Protein AF-A0A915N3W3-F1 (afdb_monomer_lite)

Structure (mmCIF, N/CA/C/O backbone):
data_AF-A0A915N3W3-F1
#
_entry.id   AF-A0A915N3W3-F1
#
loop_
_atom_site.group_PDB
_atom_site.id
_atom_site.type_symbol
_atom_site.label_atom_id
_atom_site.label_alt_id
_atom_site.label_comp_id
_atom_site.label_asym_id
_atom_site.label_entity_id
_atom_site.label_seq_id
_atom_site.pdbx_PDB_ins_code
_atom_site.Cartn_x
_atom_site.Cartn_y
_atom_site.Cartn_z
_atom_site.occupancy
_atom_site.B_iso_or_equiv
_atom_site.auth_seq_id
_atom_site.auth_comp_id
_atom_site.auth_asym_id
_atom_site.auth_atom_id
_atom_site.pdbx_PDB_model_num
ATOM 1 N N . VAL A 1 1 ? 32.078 -19.824 -12.674 1.00 46.38 1 VAL A N 1
ATOM 2 C CA . VAL A 1 1 ? 31.325 -18.845 -11.858 1.00 46.38 1 VAL A CA 1
ATOM 3 C C . VAL A 1 1 ? 30.458 -18.065 -12.829 1.00 46.38 1 VAL A C 1
ATOM 5 O O . VAL A 1 1 ? 31.007 -17.377 -13.672 1.00 46.38 1 VAL A O 1
ATOM 8 N N . ASN A 1 2 ? 29.156 -18.359 -12.873 1.00 48.91 2 ASN A N 1
ATOM 9 C CA . ASN A 1 2 ? 28.261 -17.907 -13.942 1.00 48.91 2 ASN A CA 1
ATOM 10 C C . ASN A 1 2 ? 27.560 -16.627 -13.476 1.00 48.91 2 ASN A C 1
ATOM 12 O O . ASN A 1 2 ? 26.717 -16.683 -12.583 1.00 48.91 2 ASN A O 1
ATOM 16 N N . ASP A 1 3 ? 27.942 -15.500 -14.065 1.00 56.59 3 ASP A N 1
ATOM 17 C CA . ASP A 1 3 ? 27.497 -14.140 -13.747 1.00 56.59 3 ASP A CA 1
ATOM 18 C C . ASP A 1 3 ? 26.080 -13.871 -14.301 1.00 56.59 3 ASP A C 1
ATOM 20 O O . ASP A 1 3 ? 25.825 -12.958 -15.079 1.00 56.59 3 ASP A O 1
ATOM 24 N N . ARG A 1 4 ? 25.126 -14.753 -13.974 1.00 57.81 4 ARG A N 1
ATOM 25 C CA . ARG A 1 4 ? 23.736 -14.704 -14.472 1.00 57.81 4 ARG A CA 1
ATOM 26 C C . ARG A 1 4 ? 22.862 -13.671 -13.744 1.00 57.81 4 ARG A C 1
ATOM 28 O O . ARG A 1 4 ? 21.647 -13.695 -13.903 1.00 57.81 4 ARG A O 1
ATOM 35 N N . LEU A 1 5 ? 23.453 -12.798 -12.928 1.00 61.59 5 LEU A N 1
ATOM 36 C CA . LEU A 1 5 ? 22.726 -11.923 -12.000 1.00 61.59 5 LEU A CA 1
ATOM 37 C C . LEU A 1 5 ? 22.471 -10.503 -12.523 1.00 61.59 5 LEU A C 1
ATOM 39 O O . LEU A 1 5 ? 21.847 -9.714 -11.822 1.00 61.59 5 LEU A O 1
ATOM 43 N N . GLN A 1 6 ? 22.894 -10.165 -13.743 1.00 67.00 6 GLN A N 1
ATOM 44 C CA . GLN A 1 6 ? 22.667 -8.835 -14.319 1.00 67.00 6 GLN A CA 1
ATOM 45 C C . GLN A 1 6 ? 21.938 -8.925 -15.659 1.00 67.00 6 GLN A C 1
ATOM 47 O O . GLN A 1 6 ? 22.473 -8.595 -16.714 1.00 67.00 6 GLN A O 1
ATOM 52 N N . GLN A 1 7 ? 20.691 -9.394 -15.626 1.00 74.62 7 GLN A N 1
ATOM 53 C CA . GLN A 1 7 ? 19.783 -9.162 -16.744 1.00 74.62 7 GLN A CA 1
ATOM 54 C C . GLN A 1 7 ? 19.126 -7.795 -16.568 1.00 74.62 7 GLN A C 1
ATOM 56 O O . GLN A 1 7 ? 18.414 -7.548 -15.596 1.00 74.62 7 GLN A O 1
ATOM 61 N N . LEU A 1 8 ? 19.390 -6.898 -17.518 1.00 80.94 8 LEU A N 1
ATOM 62 C CA . LEU A 1 8 ? 18.664 -5.644 -17.628 1.00 80.94 8 LEU A CA 1
ATOM 63 C C . LEU A 1 8 ? 17.251 -5.961 -18.127 1.00 80.94 8 LEU A C 1
ATOM 65 O O . LEU A 1 8 ? 17.079 -6.466 -19.237 1.00 80.94 8 LEU A O 1
ATOM 69 N N . PHE A 1 9 ? 16.248 -5.653 -17.313 1.00 84.62 9 PHE A N 1
ATOM 70 C CA . PHE A 1 9 ? 14.847 -5.739 -17.706 1.00 84.62 9 PHE A CA 1
ATOM 71 C C . PHE A 1 9 ? 14.290 -4.337 -17.914 1.00 84.62 9 PHE A C 1
ATOM 73 O O . PHE A 1 9 ? 14.578 -3.418 -17.149 1.00 84.62 9 PHE A O 1
ATOM 80 N N . THR A 1 10 ? 13.465 -4.179 -18.943 1.00 91.81 10 THR A N 1
ATOM 81 C CA . THR A 1 10 ? 12.657 -2.975 -19.131 1.00 91.81 10 THR A CA 1
ATOM 82 C C . THR A 1 10 ? 11.252 -3.255 -18.629 1.00 91.81 10 THR A C 1
ATOM 84 O O . THR A 1 10 ? 10.672 -4.296 -18.931 1.00 91.81 10 THR A O 1
ATOM 87 N N . PHE A 1 11 ? 10.698 -2.317 -17.877 1.00 92.62 11 PHE A N 1
ATOM 88 C CA . PHE A 1 11 ? 9.332 -2.376 -17.382 1.00 92.62 11 PHE A CA 1
ATOM 89 C C . PHE A 1 11 ? 8.702 -0.982 -17.460 1.00 92.62 11 PHE A C 1
ATOM 91 O O . PHE A 1 11 ? 9.424 0.022 -17.448 1.00 92.62 11 PHE A O 1
ATOM 98 N N . PRO A 1 12 ? 7.366 -0.890 -17.548 1.00 94.31 12 PRO A N 1
ATOM 99 C CA . PRO A 1 12 ? 6.685 0.393 -17.484 1.00 94.31 12 PRO A CA 1
ATOM 100 C C . PRO A 1 12 ? 6.956 1.067 -16.139 1.00 94.31 12 PRO A C 1
ATOM 102 O O . PRO A 1 12 ? 6.798 0.449 -15.086 1.00 94.31 12 PRO A O 1
ATOM 105 N N . SER A 1 13 ? 7.296 2.355 -16.160 1.00 91.38 13 SER A N 1
ATOM 106 C CA . SER A 1 13 ? 7.469 3.144 -14.932 1.00 91.38 13 SER A CA 1
ATOM 107 C C . SER A 1 13 ? 6.199 3.181 -14.075 1.00 91.38 13 SER A C 1
ATOM 109 O O . SER A 1 13 ? 6.278 3.334 -12.865 1.00 91.38 13 SER A O 1
ATOM 111 N N . THR A 1 14 ? 5.030 2.977 -14.684 1.00 89.88 14 THR A N 1
ATOM 112 C CA . THR A 1 14 ? 3.726 2.911 -14.0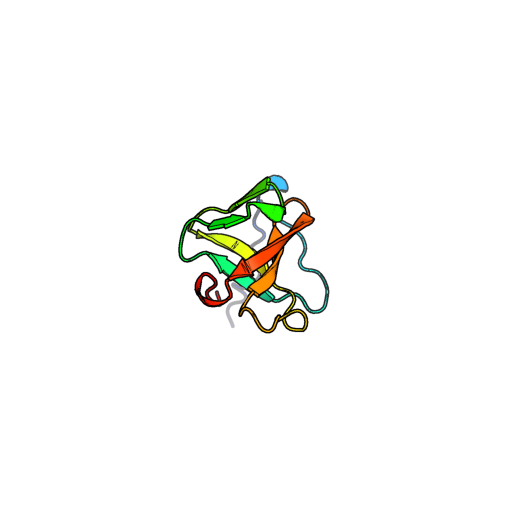11 1.00 89.88 14 THR A CA 1
ATOM 113 C C . THR A 1 14 ? 3.516 1.645 -13.179 1.00 89.88 14 THR A C 1
ATOM 115 O O . THR A 1 14 ? 2.553 1.578 -12.425 1.00 89.88 14 THR A O 1
ATOM 118 N N . CYS A 1 15 ? 4.367 0.627 -13.327 1.00 89.38 15 CYS A N 1
ATOM 119 C CA . CYS A 1 15 ? 4.275 -0.633 -12.582 1.00 89.38 15 CYS A CA 1
ATOM 120 C C . CYS A 1 15 ? 5.156 -0.651 -11.327 1.00 89.38 15 CYS A C 1
ATOM 122 O O . CYS A 1 15 ? 5.245 -1.679 -10.659 1.00 89.38 15 CYS A O 1
ATOM 124 N N . ILE A 1 16 ? 5.828 0.460 -11.025 1.00 90.88 16 ILE A N 1
ATOM 125 C CA . ILE A 1 16 ? 6.719 0.578 -9.879 1.00 90.88 16 ILE A CA 1
ATOM 126 C C . ILE A 1 16 ? 6.403 1.831 -9.074 1.00 90.88 16 ILE A C 1
ATOM 128 O O . ILE A 1 16 ? 5.858 2.814 -9.570 1.00 90.88 16 ILE A O 1
ATOM 132 N N . THR A 1 17 ? 6.795 1.798 -7.812 1.00 91.81 17 THR A N 1
ATOM 133 C CA . THR A 1 17 ? 6.821 2.963 -6.936 1.00 91.81 17 THR A CA 1
ATOM 134 C C . THR A 1 17 ? 7.970 2.781 -5.953 1.00 91.81 17 THR A C 1
ATOM 136 O O . THR A 1 17 ? 8.382 1.652 -5.674 1.00 91.81 17 THR A O 1
ATOM 139 N N . ALA A 1 18 ? 8.529 3.883 -5.463 1.00 90.12 18 ALA A N 1
ATOM 140 C CA . ALA A 1 18 ? 9.621 3.820 -4.503 1.00 90.12 18 ALA A CA 1
ATOM 141 C C . ALA A 1 18 ? 9.094 3.399 -3.123 1.00 90.12 18 ALA A C 1
ATOM 143 O O . ALA A 1 18 ? 8.037 3.867 -2.686 1.00 90.12 18 ALA A O 1
ATOM 144 N N . PHE A 1 19 ? 9.850 2.551 -2.426 1.00 87.00 19 PHE A N 1
ATOM 145 C CA . PHE A 1 19 ? 9.689 2.379 -0.986 1.00 87.00 19 PHE A CA 1
ATOM 146 C C . PHE A 1 19 ? 10.399 3.536 -0.271 1.00 87.00 19 PHE A C 1
ATOM 148 O O . PHE A 1 19 ? 11.459 3.989 -0.711 1.00 87.00 19 PHE A O 1
ATOM 155 N N . GLN A 1 20 ? 9.805 4.040 0.804 1.00 90.12 20 GLN A N 1
ATOM 156 C CA . GLN A 1 20 ? 10.427 5.033 1.676 1.00 90.12 20 GLN A CA 1
ATOM 157 C C . GLN A 1 20 ? 11.176 4.334 2.822 1.00 90.12 20 GLN A C 1
ATOM 159 O O . GLN A 1 20 ? 10.929 3.153 3.088 1.00 90.12 20 GLN A O 1
ATOM 164 N N . PRO A 1 21 ? 12.107 5.028 3.504 1.00 89.50 21 PRO A N 1
ATOM 165 C CA . PRO A 1 21 ? 12.711 4.511 4.726 1.00 89.50 21 PRO A CA 1
ATOM 166 C C . PRO A 1 21 ? 11.637 4.101 5.738 1.00 89.50 21 PRO A C 1
ATOM 168 O O . PRO A 1 21 ? 10.597 4.750 5.839 1.00 89.50 21 PRO A O 1
ATOM 171 N N . ASP A 1 22 ? 11.900 3.019 6.467 1.00 91.06 22 ASP A N 1
ATOM 172 C CA . ASP A 1 22 ? 11.014 2.466 7.498 1.00 91.06 22 ASP A CA 1
ATOM 173 C C . ASP A 1 22 ? 9.654 1.947 6.998 1.00 91.06 22 ASP A C 1
ATOM 175 O O . ASP A 1 22 ? 8.771 1.653 7.804 1.00 91.06 22 ASP A O 1
ATOM 179 N N . GLU A 1 23 ? 9.472 1.781 5.685 1.00 94.56 23 GLU A N 1
ATOM 180 C CA . GLU A 1 23 ? 8.301 1.107 5.128 1.00 94.56 23 GLU A CA 1
ATOM 181 C C . GLU A 1 23 ? 8.541 -0.389 4.909 1.00 94.56 23 GLU A C 1
ATOM 183 O O . GLU A 1 23 ? 9.579 -0.814 4.402 1.00 94.56 23 GLU A O 1
ATOM 188 N N . GLN A 1 24 ? 7.526 -1.193 5.218 1.00 95.06 24 GLN A N 1
ATOM 189 C CA . GLN A 1 24 ? 7.492 -2.623 4.941 1.00 95.06 24 GLN A CA 1
ATOM 190 C C . GLN A 1 24 ? 6.486 -2.905 3.815 1.00 95.06 24 GLN A C 1
ATOM 192 O O . GLN A 1 24 ? 5.281 -2.736 4.024 1.00 95.06 24 GLN A O 1
ATOM 197 N N . PRO A 1 25 ? 6.921 -3.355 2.625 1.00 95.06 25 PRO A N 1
ATOM 198 C CA . PRO A 1 25 ? 5.994 -3.782 1.587 1.00 95.06 25 PRO A CA 1
ATOM 199 C C . PRO A 1 25 ? 5.240 -5.038 2.043 1.00 95.06 25 PRO A C 1
ATOM 201 O O . PRO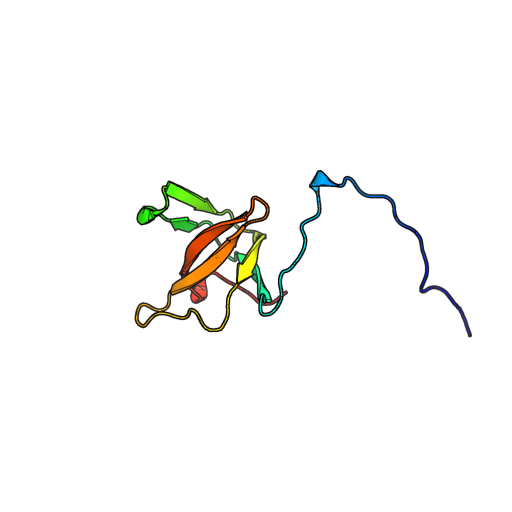 A 1 25 ? 5.836 -6.004 2.527 1.00 95.06 25 PRO A O 1
ATOM 204 N N . MET A 1 26 ? 3.919 -5.010 1.898 1.00 97.06 26 MET A N 1
ATOM 205 C CA . MET A 1 26 ? 3.009 -6.105 2.233 1.00 97.06 26 MET A CA 1
ATOM 206 C C . MET A 1 26 ? 1.918 -6.219 1.169 1.00 97.06 26 MET A C 1
ATOM 208 O O . MET A 1 26 ? 1.633 -5.271 0.437 1.00 97.06 26 MET A O 1
ATOM 212 N N . ARG A 1 27 ? 1.284 -7.386 1.095 1.00 97.31 27 ARG A N 1
ATOM 213 C CA . ARG A 1 27 ? 0.177 -7.663 0.178 1.00 97.31 27 ARG A CA 1
ATOM 214 C C . ARG A 1 27 ? -1.139 -7.777 0.934 1.00 97.31 27 ARG A C 1
ATOM 216 O O . ARG A 1 27 ? -1.195 -8.414 1.986 1.00 97.31 27 ARG A O 1
ATOM 223 N N . LEU A 1 28 ? -2.211 -7.228 0.371 1.00 97.62 28 LEU A N 1
ATOM 224 C CA . LEU A 1 28 ? -3.558 -7.428 0.898 1.00 97.62 28 LEU A CA 1
ATOM 225 C C . LEU A 1 28 ? -4.080 -8.843 0.635 1.00 97.62 28 LEU A C 1
ATOM 227 O O . LEU A 1 28 ? -4.103 -9.321 -0.497 1.00 97.62 28 LEU A O 1
ATOM 231 N N . THR A 1 29 ? -4.584 -9.499 1.675 1.00 97.69 29 THR A N 1
ATOM 232 C CA . THR A 1 29 ? -5.184 -10.840 1.599 1.00 97.69 29 THR A CA 1
ATOM 233 C C . THR A 1 29 ? -6.657 -10.806 1.187 1.00 97.69 29 THR A C 1
ATOM 235 O O . THR A 1 29 ? -7.210 -11.817 0.743 1.00 97.69 29 THR A O 1
ATOM 238 N N . GLN A 1 30 ? -7.303 -9.641 1.284 1.00 97.06 30 GLN A N 1
ATOM 239 C CA . GLN A 1 30 ? -8.695 -9.422 0.897 1.00 97.06 30 GLN A CA 1
ATOM 240 C C . GLN A 1 30 ? -8.979 -7.953 0.569 1.00 97.06 30 GLN A C 1
ATOM 242 O O . GLN A 1 30 ? -8.192 -7.066 0.890 1.00 97.06 30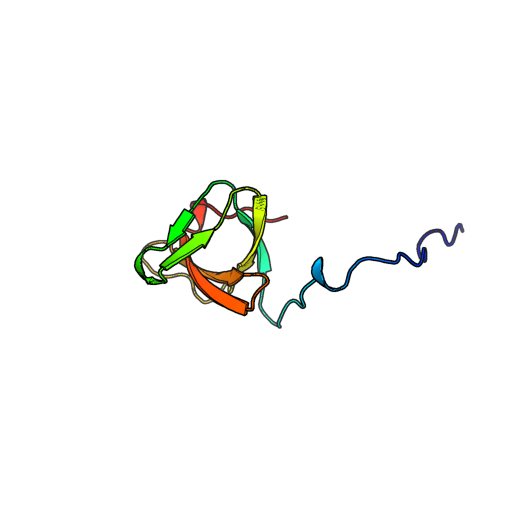 GLN A O 1
ATOM 247 N N . ASN A 1 31 ? -10.130 -7.701 -0.060 1.00 96.69 31 ASN A N 1
ATOM 248 C CA . ASN A 1 31 ? -10.604 -6.345 -0.325 1.00 96.69 31 ASN A CA 1
ATOM 249 C C . ASN A 1 31 ? -10.878 -5.610 0.994 1.00 96.69 31 ASN A C 1
ATOM 251 O O . ASN A 1 31 ? -11.512 -6.162 1.894 1.00 96.69 31 ASN A O 1
ATOM 255 N N . CYS A 1 32 ? -10.473 -4.347 1.081 1.00 94.19 32 CYS A N 1
ATOM 256 C CA . CYS A 1 32 ? -10.672 -3.512 2.256 1.00 94.19 32 CYS A CA 1
ATOM 257 C C . CYS A 1 32 ? -11.322 -2.183 1.859 1.00 94.19 32 CYS A C 1
ATOM 259 O O . CYS A 1 32 ? -10.839 -1.492 0.963 1.00 94.19 32 CYS A O 1
ATOM 261 N N . ASN A 1 33 ? -12.429 -1.829 2.516 1.00 94.31 33 ASN A N 1
ATOM 262 C CA . ASN A 1 33 ? -13.071 -0.529 2.343 1.00 94.31 33 ASN A CA 1
ATOM 263 C C . ASN A 1 33 ? -12.764 0.356 3.554 1.00 94.31 33 ASN A C 1
ATOM 265 O O . ASN A 1 33 ? -13.302 0.141 4.640 1.00 94.31 33 ASN A O 1
ATOM 269 N N . LEU A 1 34 ? -11.895 1.341 3.358 1.00 92.50 34 LEU A N 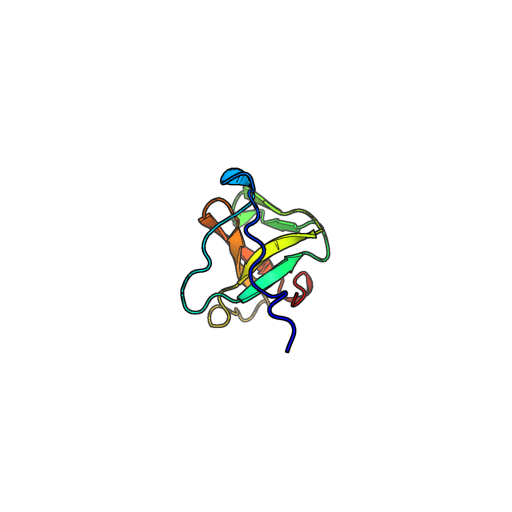1
ATOM 270 C CA . LEU A 1 34 ? -11.445 2.281 4.376 1.00 92.50 34 LEU A CA 1
ATOM 271 C C . LEU A 1 34 ? -12.327 3.528 4.311 1.00 92.50 34 LEU A C 1
ATOM 273 O O . LEU A 1 34 ? -12.024 4.507 3.626 1.00 92.50 34 LEU A O 1
ATOM 277 N N . VAL A 1 35 ? -13.471 3.447 4.995 1.00 88.31 35 VAL A N 1
ATOM 278 C CA . VAL A 1 35 ? -14.551 4.447 4.927 1.00 88.31 35 VAL A CA 1
ATOM 279 C C . VAL A 1 35 ? -14.070 5.836 5.353 1.00 88.31 35 VAL A C 1
ATOM 281 O O . VAL A 1 35 ? -14.404 6.821 4.698 1.00 88.31 35 VAL A O 1
ATOM 284 N N . GLU A 1 36 ? -13.244 5.912 6.399 1.00 85.69 36 GLU A N 1
ATOM 285 C CA . GLU A 1 36 ? -12.685 7.170 6.916 1.00 85.69 36 GLU A CA 1
ATOM 286 C C . GLU A 1 36 ? -11.864 7.919 5.855 1.00 85.69 36 GLU A C 1
ATOM 288 O O . GLU A 1 36 ? -11.935 9.141 5.762 1.00 85.69 36 GLU A O 1
ATOM 293 N N . GLN A 1 37 ? -11.128 7.187 5.016 1.00 89.25 37 GLN A N 1
ATOM 294 C CA . GLN A 1 37 ? -10.268 7.741 3.969 1.00 89.25 37 GLN A CA 1
ATOM 295 C C . GLN A 1 37 ? -10.925 7.725 2.582 1.00 89.25 37 GLN A C 1
ATOM 297 O O . GLN A 1 37 ? -10.284 8.107 1.605 1.00 89.25 37 GLN A O 1
ATOM 302 N N . LYS A 1 38 ? -12.190 7.284 2.472 1.00 91.75 38 LYS A N 1
ATOM 303 C CA . LYS A 1 38 ? -12.897 7.068 1.194 1.00 91.75 38 LYS A CA 1
ATOM 304 C C . LYS A 1 38 ? -12.060 6.256 0.191 1.00 91.75 38 LYS A C 1
ATOM 306 O O . LYS A 1 38 ? -12.109 6.503 -1.013 1.00 91.75 38 LYS A O 1
ATOM 311 N N . LEU A 1 39 ? -11.289 5.292 0.696 1.00 94.75 39 LEU A N 1
ATOM 312 C CA . LEU A 1 39 ? -10.332 4.513 -0.082 1.00 94.75 39 LEU A CA 1
ATOM 313 C C . LEU A 1 39 ? -10.749 3.046 -0.106 1.00 94.75 39 LEU A C 1
ATOM 315 O O . LEU A 1 39 ? -11.033 2.447 0.929 1.00 94.75 39 LEU A O 1
ATOM 319 N N . ARG A 1 40 ? -10.739 2.448 -1.295 1.00 95.81 40 ARG A N 1
ATOM 320 C CA . ARG A 1 40 ? -10.926 1.010 -1.465 1.00 95.81 40 ARG A CA 1
ATOM 321 C C . ARG A 1 40 ? -9.622 0.393 -1.931 1.00 95.81 40 ARG A C 1
ATOM 323 O O . ARG A 1 40 ? -9.121 0.757 -2.989 1.00 95.81 40 ARG A O 1
ATOM 330 N N . LEU A 1 41 ? -9.114 -0.543 -1.145 1.00 96.25 41 LEU A N 1
ATOM 331 C CA . LEU A 1 41 ? -7.957 -1.348 -1.497 1.00 96.25 41 LEU A CA 1
ATOM 332 C C . LEU A 1 41 ? -8.418 -2.749 -1.892 1.00 96.25 41 LEU A C 1
ATOM 334 O O . LEU A 1 41 ? -9.388 -3.280 -1.336 1.00 96.25 41 LEU A O 1
ATOM 338 N N . TYR A 1 42 ? -7.738 -3.346 -2.861 1.00 96.94 42 TYR A N 1
ATOM 339 C CA . TYR A 1 42 ? -8.133 -4.635 -3.416 1.00 96.94 42 TYR A CA 1
ATOM 340 C C . TYR A 1 42 ? -7.223 -5.760 -2.939 1.00 96.94 42 TYR A C 1
ATOM 342 O O . TYR A 1 42 ? -6.062 -5.556 -2.590 1.00 96.94 42 TYR A O 1
ATOM 350 N N . ARG A 1 43 ? -7.771 -6.976 -2.928 1.00 97.06 43 ARG A N 1
ATOM 351 C CA . ARG A 1 43 ? -6.997 -8.194 -2.715 1.00 97.06 43 ARG A CA 1
ATOM 352 C C . ARG A 1 43 ? -5.818 -8.237 -3.692 1.00 97.06 43 ARG A C 1
ATOM 354 O O . ARG A 1 43 ? -5.957 -7.839 -4.844 1.00 97.06 43 ARG A O 1
ATOM 361 N N . ASP A 1 44 ? -4.689 -8.741 -3.208 1.00 96.62 44 ASP A N 1
ATOM 362 C CA . ASP A 1 44 ? -3.421 -8.874 -3.925 1.00 96.62 44 ASP A CA 1
ATOM 363 C C . ASP A 1 44 ? -2.724 -7.545 -4.275 1.00 96.62 44 ASP A C 1
ATOM 365 O O . ASP A 1 44 ? -1.613 -7.563 -4.802 1.00 96.62 44 ASP A O 1
ATOM 369 N N . GLN A 1 45 ? -3.300 -6.395 -3.907 1.00 95.25 45 GLN A N 1
ATOM 370 C CA . GLN A 1 45 ? -2.626 -5.104 -4.024 1.00 95.25 45 GLN A CA 1
ATOM 371 C C . GLN A 1 45 ? -1.450 -5.021 -3.043 1.00 95.25 45 GLN A C 1
ATOM 373 O O . GLN A 1 45 ? -1.551 -5.435 -1.881 1.00 95.25 45 GLN A O 1
ATOM 378 N N . VAL A 1 46 ? -0.340 -4.464 -3.523 1.00 95.50 46 VAL A N 1
ATOM 379 C CA . VAL A 1 46 ? 0.839 -4.157 -2.713 1.00 95.50 46 VAL A CA 1
ATOM 380 C C . VAL A 1 46 ? 0.653 -2.800 -2.048 1.00 95.50 46 VAL A C 1
ATOM 382 O O . VAL A 1 46 ? 0.287 -1.823 -2.698 1.00 95.50 46 V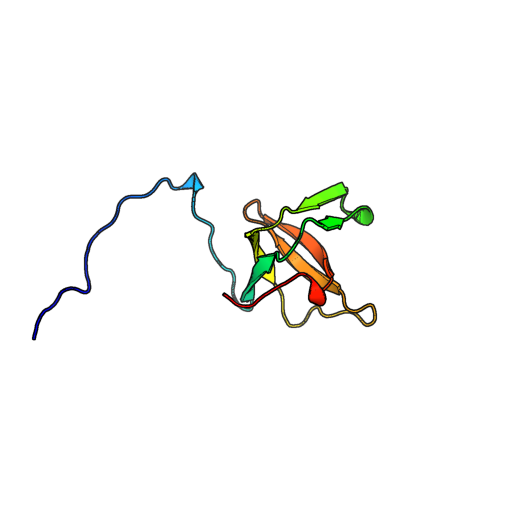AL A O 1
ATOM 385 N N . VAL A 1 47 ? 0.931 -2.741 -0.751 1.00 96.06 47 VAL A N 1
ATOM 386 C CA . VAL A 1 47 ? 0.932 -1.514 0.046 1.00 96.06 47 VAL A CA 1
ATOM 387 C C . VAL A 1 47 ? 2.205 -1.432 0.881 1.00 96.06 47 VAL A C 1
ATOM 389 O O . VAL A 1 47 ? 2.843 -2.443 1.173 1.00 96.06 47 VAL A O 1
ATOM 392 N N . PHE A 1 48 ? 2.565 -0.220 1.280 1.00 96.81 48 PHE A N 1
ATOM 393 C CA . PHE A 1 48 ? 3.751 0.077 2.073 1.00 96.81 48 PHE A CA 1
ATOM 394 C C . PHE A 1 48 ? 3.319 0.399 3.497 1.00 96.81 48 PHE A C 1
ATOM 396 O O . PHE A 1 48 ? 2.678 1.416 3.749 1.00 96.81 48 PHE A O 1
ATOM 403 N N . VAL A 1 49 ? 3.605 -0.504 4.424 1.00 96.50 49 VAL A N 1
ATOM 404 C CA . VAL A 1 49 ? 3.181 -0.408 5.821 1.00 96.50 49 VAL A CA 1
ATOM 405 C C . VAL A 1 49 ? 4.202 0.387 6.612 1.00 96.50 49 VAL A C 1
ATOM 407 O O . VAL A 1 49 ? 5.394 0.164 6.454 1.00 96.50 49 VAL A O 1
ATOM 410 N N . GLN A 1 50 ? 3.745 1.266 7.501 1.00 95.69 50 GLN A N 1
ATOM 411 C CA . GLN A 1 50 ? 4.597 1.934 8.485 1.00 95.69 50 GLN A CA 1
ATOM 412 C C . GLN A 1 50 ? 4.550 1.147 9.808 1.00 95.69 50 GLN A C 1
ATOM 414 O O . GLN A 1 50 ? 3.571 1.287 10.548 1.00 95.69 50 GLN A O 1
ATOM 419 N N . PRO A 1 51 ? 5.558 0.323 10.156 1.00 90.31 51 PRO A N 1
ATOM 420 C CA . PRO A 1 51 ? 5.471 -0.633 11.268 1.00 90.31 51 PRO A CA 1
ATOM 421 C C . PRO A 1 51 ? 5.220 0.029 12.628 1.00 90.31 51 PRO A C 1
ATOM 423 O O . PRO A 1 51 ? 4.477 -0.496 13.453 1.00 90.31 51 PRO A O 1
ATOM 426 N N . ASN A 1 52 ? 5.768 1.229 12.834 1.00 92.75 52 ASN A N 1
ATOM 427 C CA . ASN A 1 52 ? 5.665 1.978 14.090 1.00 92.75 52 ASN A CA 1
ATOM 428 C C . ASN A 1 52 ? 4.318 2.710 14.271 1.00 92.75 52 ASN A C 1
ATOM 430 O O . ASN A 1 52 ? 4.150 3.465 15.223 1.00 92.75 52 ASN A O 1
ATOM 434 N N . SER A 1 53 ? 3.364 2.523 13.353 1.00 95.44 53 SER A N 1
ATOM 435 C CA . SER A 1 53 ? 2.063 3.210 13.351 1.00 95.44 53 SER A CA 1
ATOM 436 C C . SER A 1 53 ? 0.891 2.339 13.823 1.00 95.44 53 SER A C 1
ATOM 438 O O . SER A 1 53 ? -0.267 2.728 13.644 1.00 95.44 53 SER A O 1
ATOM 440 N N . LEU A 1 54 ? 1.176 1.157 14.388 1.00 95.88 54 LEU A N 1
ATOM 441 C CA . LEU A 1 54 ? 0.156 0.240 14.893 1.00 95.88 54 LEU A CA 1
ATOM 442 C C . LEU A 1 54 ? -0.661 0.906 16.007 1.00 95.88 54 LEU A C 1
ATOM 444 O O . LEU A 1 54 ? -0.127 1.322 17.033 1.00 95.88 54 LEU A O 1
ATOM 448 N N . ARG A 1 55 ? -1.970 0.991 15.790 1.00 95.06 55 ARG A N 1
ATOM 449 C CA . ARG A 1 55 ? -2.947 1.507 16.746 1.00 95.06 55 ARG A CA 1
ATOM 450 C C . ARG A 1 55 ? -3.501 0.386 17.623 1.00 95.06 55 ARG A C 1
ATOM 452 O O . ARG A 1 55 ? -3.469 -0.788 17.258 1.00 95.06 55 ARG A O 1
ATOM 459 N N . GLU A 1 56 ? -4.077 0.772 18.759 1.00 94.12 56 GLU A N 1
ATOM 460 C CA . GLU A 1 56 ? -4.720 -0.144 19.716 1.00 94.12 56 GLU A CA 1
ATOM 461 C C . GLU A 1 56 ? -5.898 -0.927 19.109 1.00 94.12 56 GLU A C 1
ATOM 463 O O . GLU A 1 56 ? -6.195 -2.036 19.542 1.00 94.12 56 GLU A O 1
ATOM 468 N N . ASP A 1 57 ? -6.537 -0.392 18.063 1.00 93.25 57 ASP A N 1
ATOM 469 C CA . ASP A 1 57 ? -7.624 -1.043 17.318 1.00 93.25 57 ASP A CA 1
ATOM 470 C C . ASP A 1 57 ? -7.136 -2.094 16.297 1.00 93.25 57 ASP A C 1
ATOM 472 O O . ASP A 1 57 ? -7.928 -2.624 15.513 1.00 93.25 57 ASP A O 1
ATOM 476 N N . GLY A 1 58 ? -5.830 -2.388 16.276 1.00 94.75 58 GLY A N 1
ATOM 477 C CA . GLY A 1 58 ? -5.215 -3.354 15.366 1.00 94.75 58 GLY A CA 1
ATOM 478 C C . GLY A 1 58 ? -5.068 -2.855 13.927 1.00 94.75 58 GLY A C 1
ATOM 479 O O . GLY A 1 58 ? -4.806 -3.656 13.020 1.00 94.75 58 GLY A O 1
ATOM 480 N N . ARG A 1 59 ? -5.243 -1.550 13.682 1.00 95.62 59 ARG A N 1
ATOM 481 C CA . ARG A 1 59 ? -4.984 -0.934 12.377 1.00 95.62 59 ARG A CA 1
ATOM 482 C C . ARG A 1 59 ? -3.577 -0.359 12.310 1.00 95.62 59 ARG A C 1
ATOM 484 O O . ARG A 1 59 ? -3.054 0.179 13.280 1.00 95.62 59 ARG A O 1
ATOM 491 N N . VAL A 1 60 ? -2.981 -0.424 11.130 1.00 96.31 60 VAL A N 1
ATOM 492 C CA . VAL A 1 60 ? -1.657 0.123 10.833 1.00 96.31 60 VAL A CA 1
ATOM 493 C C . VAL A 1 60 ? -1.764 1.094 9.664 1.00 96.31 60 VAL A C 1
ATOM 495 O O . VAL A 1 60 ? -2.597 0.907 8.774 1.00 96.31 60 VAL A O 1
ATOM 498 N N . ASN A 1 61 ? -0.961 2.154 9.673 1.00 96.06 61 ASN A N 1
ATOM 499 C CA . ASN A 1 61 ? -0.904 3.081 8.554 1.00 96.06 61 ASN A CA 1
ATOM 500 C C . ASN A 1 61 ? -0.220 2.408 7.362 1.00 96.06 61 ASN A C 1
ATOM 502 O O . ASN A 1 61 ? 0.866 1.832 7.487 1.00 96.06 61 ASN A O 1
ATOM 506 N N . VAL A 1 62 ? -0.864 2.494 6.206 1.00 96.06 62 VAL A N 1
ATOM 507 C CA . VAL A 1 62 ? -0.369 1.966 4.940 1.00 96.06 62 VAL A CA 1
ATOM 508 C C . VAL A 1 62 ? -0.437 3.043 3.873 1.00 96.06 62 VAL A C 1
ATOM 510 O O . VAL A 1 62 ? -1.391 3.817 3.823 1.00 96.06 62 VAL A O 1
ATOM 513 N N . ARG A 1 63 ? 0.556 3.064 2.991 1.00 95.88 63 ARG A N 1
ATOM 514 C CA . ARG A 1 63 ? 0.603 3.902 1.798 1.00 95.88 63 ARG A CA 1
ATOM 515 C C . ARG A 1 63 ? 0.392 3.032 0.563 1.00 95.88 63 ARG A C 1
ATOM 517 O O . ARG A 1 63 ? 1.000 1.972 0.444 1.00 95.88 63 ARG A O 1
ATOM 524 N N . ASN A 1 64 ? -0.464 3.457 -0.359 1.00 94.31 64 ASN A N 1
ATOM 525 C CA . ASN A 1 64 ? -0.627 2.773 -1.644 1.00 94.31 64 ASN A CA 1
ATOM 526 C C . ASN A 1 64 ? 0.403 3.255 -2.686 1.00 94.31 64 ASN A C 1
ATOM 528 O O . ASN A 1 64 ? 1.220 4.149 -2.438 1.00 94.31 64 ASN A O 1
ATOM 532 N N . GLU A 1 65 ? 0.350 2.683 -3.884 1.00 91.88 65 GLU A N 1
ATOM 533 C CA . GLU A 1 65 ? 1.212 3.033 -5.014 1.00 91.88 65 GLU A CA 1
ATOM 534 C C . GLU A 1 65 ? 1.095 4.499 -5.450 1.00 91.88 65 GLU A C 1
ATOM 536 O O . GLU A 1 65 ? 2.073 5.083 -5.917 1.00 91.88 65 GLU A O 1
ATOM 541 N N . HIS A 1 66 ? -0.069 5.110 -5.223 1.00 91.75 66 HIS A N 1
ATOM 542 C CA . HIS A 1 66 ? -0.358 6.511 -5.518 1.00 91.75 66 HIS A CA 1
ATOM 543 C C . HIS A 1 66 ? 0.075 7.481 -4.406 1.00 91.75 66 HIS A C 1
ATOM 545 O O . HIS A 1 66 ? -0.176 8.679 -4.507 1.00 91.75 66 HIS A O 1
ATOM 551 N N . GLY A 1 67 ? 0.696 6.990 -3.329 1.00 91.94 67 GLY A N 1
ATOM 552 C CA . GLY A 1 67 ? 1.142 7.821 -2.207 1.00 91.94 67 GLY A CA 1
ATOM 553 C C . GLY A 1 67 ? 0.035 8.218 -1.225 1.00 91.94 67 GLY A C 1
ATOM 554 O O . GLY A 1 67 ? 0.272 9.026 -0.333 1.00 91.94 67 GLY A O 1
ATOM 555 N N . THR A 1 68 ? -1.167 7.653 -1.356 1.00 93.56 68 THR A N 1
ATOM 556 C CA . THR A 1 68 ? -2.272 7.881 -0.415 1.00 93.56 68 THR A CA 1
ATOM 557 C C . THR A 1 68 ? -2.074 7.029 0.832 1.00 93.56 68 THR A C 1
ATOM 559 O O . THR A 1 68 ? -1.881 5.819 0.716 1.00 93.56 68 THR A O 1
ATOM 562 N N . CYS A 1 69 ? -2.164 7.646 2.011 1.00 94.31 69 CYS A N 1
ATOM 563 C CA . CYS A 1 69 ? -2.048 6.961 3.298 1.00 94.31 69 CYS A CA 1
ATOM 564 C C . CYS A 1 69 ? -3.422 6.676 3.917 1.00 94.31 69 CYS A C 1
ATOM 566 O O . CYS A 1 69 ? -4.318 7.523 3.875 1.00 94.31 69 CYS A O 1
ATOM 568 N N . ALA A 1 70 ? -3.583 5.503 4.523 1.00 95.38 70 ALA A N 1
ATOM 569 C CA . ALA A 1 70 ? -4.798 5.112 5.225 1.00 95.38 70 ALA A CA 1
ATOM 570 C C . ALA A 1 70 ? -4.525 4.053 6.301 1.00 95.38 70 ALA A C 1
ATOM 572 O O . ALA A 1 70 ? -3.552 3.311 6.225 1.00 95.38 70 ALA A O 1
ATOM 573 N N . TYR A 1 71 ? -5.414 3.941 7.289 1.00 95.56 71 TYR A N 1
ATOM 574 C CA . TYR A 1 71 ? -5.296 2.923 8.334 1.00 95.56 71 TYR A CA 1
ATOM 575 C C . TYR A 1 71 ? -6.006 1.635 7.930 1.00 95.56 71 TYR A C 1
ATOM 577 O O . TYR A 1 71 ? -7.231 1.599 7.848 1.00 95.56 71 TYR A O 1
ATOM 585 N N . CYS A 1 72 ? -5.238 0.570 7.714 1.00 95.69 72 CYS A N 1
ATOM 586 C CA . CYS A 1 72 ? -5.730 -0.743 7.308 1.00 95.69 72 CYS A CA 1
A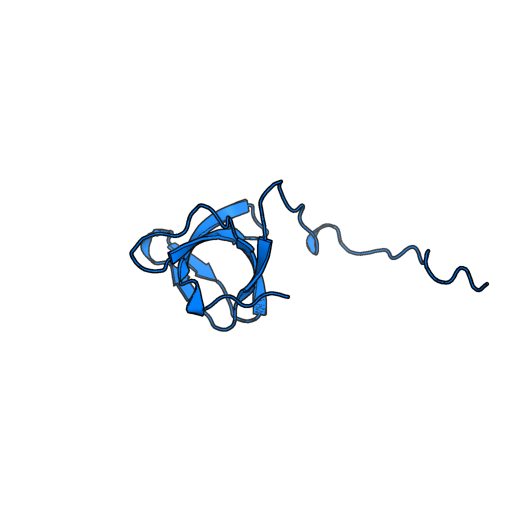TOM 587 C C . CYS A 1 72 ? -5.636 -1.748 8.469 1.00 95.69 72 CYS A C 1
ATOM 589 O O . CYS A 1 72 ? -4.651 -1.717 9.207 1.00 95.69 72 CYS A O 1
ATOM 591 N N . PRO A 1 73 ? -6.603 -2.672 8.644 1.00 96.00 73 PRO A N 1
ATOM 592 C CA . PRO A 1 73 ? -6.467 -3.770 9.600 1.00 96.00 73 PRO A CA 1
ATOM 593 C C . PRO A 1 73 ? -5.222 -4.619 9.312 1.00 96.00 73 PRO A C 1
ATOM 595 O O . PRO A 1 73 ? -5.072 -5.132 8.201 1.00 96.00 73 PRO A O 1
ATOM 598 N N . LEU A 1 74 ? -4.361 -4.818 10.316 1.00 95.81 74 LEU A N 1
ATOM 599 C CA . LEU A 1 74 ? -3.114 -5.578 10.160 1.00 95.81 74 LEU A CA 1
ATOM 600 C C . LEU A 1 74 ? -3.371 -7.022 9.704 1.00 95.81 74 LEU A C 1
ATOM 602 O O . LEU A 1 74 ? -2.658 -7.547 8.858 1.00 95.81 74 LEU A O 1
ATOM 606 N N . GLN A 1 75 ? -4.448 -7.634 10.197 1.00 96.19 75 GLN A N 1
ATOM 607 C CA . GLN A 1 75 ? -4.891 -8.981 9.818 1.00 96.19 75 GLN A CA 1
ATOM 608 C C . GLN A 1 75 ? -5.178 -9.159 8.314 1.00 96.19 75 GLN A C 1
ATOM 610 O O . GLN A 1 75 ? -5.292 -10.287 7.837 1.00 96.19 75 GLN A O 1
ATOM 615 N N . TYR A 1 76 ? -5.344 -8.068 7.557 1.00 97.06 76 TYR A N 1
ATOM 616 C CA . TYR A 1 76 ? -5.585 -8.127 6.111 1.00 97.06 76 TYR A CA 1
ATOM 617 C C . TYR A 1 76 ? -4.286 -8.039 5.310 1.00 97.06 76 TYR A C 1
ATOM 619 O O . TYR A 1 76 ? -4.329 -8.086 4.086 1.00 97.06 76 TYR A O 1
ATOM 627 N N . LEU A 1 77 ? -3.140 -7.914 5.978 1.00 97.06 77 LEU A N 1
ATOM 628 C CA . LEU A 1 77 ? -1.835 -7.733 5.364 1.00 97.06 77 LEU A CA 1
ATOM 629 C C . LEU A 1 77 ? -0.991 -8.996 5.551 1.00 97.06 77 LEU A C 1
ATOM 631 O O . LEU A 1 77 ? -1.026 -9.647 6.592 1.00 97.06 77 LEU A O 1
ATOM 635 N N . MET A 1 78 ? -0.213 -9.332 4.528 1.00 97.31 78 MET A N 1
ATOM 636 C CA . MET A 1 78 ? 0.709 -10.463 4.519 1.00 97.31 78 MET A CA 1
ATOM 637 C C . MET A 1 78 ? 2.088 -9.996 4.053 1.00 97.31 78 MET A C 1
ATOM 639 O O . MET A 1 78 ? 2.187 -9.256 3.072 1.00 97.31 78 MET A O 1
ATOM 643 N N . LEU A 1 79 ? 3.139 -10.422 4.758 1.00 94.19 79 LEU A N 1
ATOM 644 C CA . LEU A 1 79 ? 4.525 -10.225 4.325 1.00 94.19 79 LEU A CA 1
ATOM 645 C C . LEU A 1 79 ? 4.735 -10.925 2.974 1.00 94.19 79 LEU A C 1
ATOM 647 O O . LEU A 1 79 ? 4.265 -12.050 2.792 1.00 94.19 79 LEU A O 1
ATOM 651 N N . MET A 1 80 ? 5.383 -10.228 2.039 1.00 82.44 80 MET A N 1
ATOM 652 C CA . MET A 1 80 ? 5.751 -10.771 0.727 1.00 82.44 80 MET A CA 1
ATOM 653 C C . MET A 1 80 ? 7.082 -11.508 0.771 1.00 82.44 80 MET A C 1
ATOM 655 O O . MET A 1 80 ? 7.950 -11.094 1.572 1.00 82.44 80 MET A O 1
#

InterPro domains:
  IPR059031 STAC3-related SH3 domain [PF26085] (21-79)

Organism: Meloidogyne javanica (NCBI:txid6303)

pLDDT: mean 90.6, std 10.7, range [46.38, 97.69]

Sequence (80 aa):
VNDRLQQLFTFPSTCITAFQPDEQPMRLTQNCNLVEQKLRLYRDQVVFVQPNSLREDGRVNVRNEHGTCAYCPLQYLMLM

Radius of gyration: 15.15 Å; chains: 1; bounding box: 46×27×39 Å

Foldseek 3Di:
DDPPPDDDDDDDPLVDADADPQWAKWFFCAWDQQPVQRDIDGGRFIWTWNVVQQDPVQWTWIAHRVRDIGTDRPVRIGHD

Secondary structure (DSSP, 8-state):
---TT-------GGG--PPPTT-EEEEESS-EEEGGGTEEE-TT-EEEE-GGG--TTSEEEEE-TTS-EEEEEGGGEEE-